Protein AF-A0A2M7DG24-F1 (afdb_monomer_lite)

Foldseek 3Di:
DDFAFFDALVLCCVVVVHDSVVSVVVQVVLCVVVVHDPPDTDTLLSVCLVVVHDSLVSSCVRRVHDSVVVVVCCVVVVDDDDDRDD

Radius of gyration: 13.17 Å; chains: 1; bounding box: 31×27×30 Å

pLDDT: mean 92.64, std 8.52, range [52.84, 98.25]

Structure (mmCIF, N/CA/C/O backbone):
data_AF-A0A2M7DG24-F1
#
_entry.id   AF-A0A2M7DG24-F1
#
loop_
_atom_site.group_PDB
_atom_site.id
_atom_site.type_symbol
_atom_site.label_atom_id
_atom_site.label_alt_id
_atom_site.label_comp_id
_atom_site.label_asym_id
_atom_site.label_entity_id
_atom_site.label_seq_id
_atom_site.pdbx_PDB_ins_code
_atom_site.Cartn_x
_atom_site.Cartn_y
_atom_site.Cartn_z
_atom_site.occupancy
_atom_site.B_iso_or_equiv
_atom_site.auth_seq_id
_atom_site.auth_comp_id
_atom_site.auth_asym_id
_atom_site.auth_atom_id
_atom_site.pdbx_PDB_model_num
ATOM 1 N N . MET A 1 1 ? 19.099 -6.949 1.968 1.00 55.69 1 MET A N 1
ATOM 2 C CA . MET A 1 1 ? 18.267 -5.811 2.423 1.00 55.69 1 MET A CA 1
ATOM 3 C C . MET A 1 1 ? 16.826 -6.301 2.452 1.00 55.69 1 MET A C 1
ATOM 5 O O . MET A 1 1 ? 16.478 -7.052 1.555 1.00 55.69 1 MET A O 1
ATOM 9 N N . MET A 1 2 ? 16.039 -5.988 3.485 1.00 82.44 2 MET A N 1
ATOM 10 C CA . MET A 1 2 ? 14.665 -6.498 3.623 1.00 82.44 2 MET A CA 1
ATOM 11 C C . MET A 1 2 ? 13.669 -5.409 3.224 1.00 82.44 2 MET A C 1
ATOM 13 O O . MET A 1 2 ? 13.722 -4.311 3.778 1.00 82.44 2 MET A O 1
ATOM 17 N N . TYR A 1 3 ? 12.792 -5.705 2.265 1.00 90.25 3 TYR A N 1
ATOM 18 C CA . TYR A 1 3 ? 11.736 -4.786 1.847 1.00 90.25 3 TYR A CA 1
ATOM 19 C C . TYR A 1 3 ? 10.578 -4.798 2.839 1.00 90.25 3 TYR A C 1
ATOM 21 O O . TYR A 1 3 ? 10.246 -5.828 3.430 1.00 90.25 3 TYR A O 1
ATOM 29 N N . ARG A 1 4 ? 9.953 -3.638 3.023 1.00 93.00 4 ARG A N 1
ATOM 30 C CA . ARG A 1 4 ? 8.752 -3.506 3.839 1.00 93.00 4 ARG A CA 1
ATOM 31 C C . ARG A 1 4 ? 7.537 -3.968 3.056 1.00 93.00 4 ARG A C 1
ATOM 33 O O . ARG A 1 4 ? 7.342 -3.583 1.904 1.00 93.00 4 ARG A O 1
ATOM 40 N N . LEU A 1 5 ? 6.720 -4.765 3.735 1.00 93.19 5 LEU A N 1
ATOM 41 C CA . LEU A 1 5 ? 5.432 -5.251 3.249 1.00 93.19 5 LEU A CA 1
ATOM 42 C C . LEU A 1 5 ? 4.261 -4.654 4.032 1.00 93.19 5 LEU A C 1
ATOM 44 O O . LEU A 1 5 ? 3.117 -4.851 3.638 1.00 93.19 5 LEU A O 1
ATOM 48 N N . ASP A 1 6 ? 4.529 -3.952 5.133 1.00 95.12 6 ASP A N 1
ATOM 49 C CA . ASP A 1 6 ? 3.539 -3.270 5.960 1.00 95.12 6 ASP A CA 1
ATOM 50 C C . ASP A 1 6 ? 3.265 -1.848 5.457 1.00 95.12 6 ASP A C 1
ATOM 52 O O . ASP A 1 6 ? 4.134 -1.214 4.857 1.00 95.12 6 ASP A O 1
ATOM 56 N N . ILE A 1 7 ? 2.077 -1.329 5.764 1.00 96.56 7 ILE A N 1
ATOM 57 C CA . ILE A 1 7 ? 1.725 0.071 5.519 1.00 96.56 7 ILE A CA 1
ATOM 58 C C . ILE A 1 7 ? 1.058 0.701 6.749 1.00 96.56 7 ILE A C 1
ATOM 60 O O . ILE A 1 7 ? 0.208 0.098 7.411 1.00 96.56 7 ILE A O 1
ATOM 64 N N . LYS A 1 8 ? 1.461 1.932 7.074 1.00 96.81 8 LYS A N 1
ATOM 65 C CA . LYS A 1 8 ? 1.018 2.695 8.253 1.00 96.81 8 LYS A CA 1
ATOM 66 C C . LYS A 1 8 ? 0.040 3.809 7.882 1.00 96.81 8 LYS A C 1
ATOM 68 O O . LYS A 1 8 ? -0.012 4.260 6.742 1.00 96.81 8 LYS A O 1
ATOM 73 N N . SER A 1 9 ? -0.700 4.320 8.871 1.00 97.12 9 SER A N 1
ATOM 74 C CA . SER A 1 9 ? -1.664 5.417 8.666 1.00 97.12 9 SER A CA 1
ATOM 75 C C . SER A 1 9 ? -1.017 6.669 8.079 1.00 97.12 9 SER A C 1
ATOM 77 O O . SER A 1 9 ? -1.593 7.278 7.186 1.00 97.12 9 SER A O 1
ATOM 79 N N . SER A 1 10 ? 0.189 7.016 8.536 1.00 97.69 10 SER A N 1
ATOM 80 C CA . SER A 1 10 ? 0.954 8.162 8.034 1.00 97.69 10 SER A CA 1
ATOM 81 C C . SER A 1 10 ? 1.356 8.014 6.563 1.00 97.69 10 SER A C 1
ATOM 83 O O . SER A 1 10 ? 1.409 8.988 5.819 1.00 97.69 10 SER A O 1
ATOM 85 N N . GLU A 1 11 ? 1.629 6.788 6.126 1.00 97.62 11 GLU A N 1
ATOM 86 C CA . GLU A 1 11 ? 1.984 6.482 4.740 1.00 97.62 11 GLU A CA 1
ATOM 87 C C . GLU A 1 11 ? 0.745 6.557 3.849 1.00 97.62 11 GLU A C 1
ATOM 89 O O . GLU A 1 11 ? 0.761 7.227 2.820 1.00 97.62 11 GLU A O 1
ATOM 94 N N . ILE A 1 12 ? -0.364 5.966 4.301 1.00 97.62 12 ILE A N 1
ATOM 95 C CA . ILE A 1 12 ? -1.661 6.050 3.621 1.00 97.62 12 ILE A CA 1
ATOM 96 C C . ILE A 1 12 ? -2.117 7.505 3.479 1.00 97.62 12 ILE A C 1
ATOM 98 O O . ILE A 1 12 ? -2.591 7.878 2.409 1.00 97.62 12 ILE A O 1
ATOM 102 N N . SER A 1 13 ? -1.970 8.336 4.519 1.00 97.88 13 SER A N 1
ATOM 103 C CA . SER A 1 13 ? -2.369 9.748 4.451 1.00 97.88 13 SER A CA 1
ATOM 104 C C . SER A 1 13 ? -1.611 10.515 3.374 1.00 97.88 13 SER A C 1
ATOM 106 O O . SER A 1 13 ? -2.205 11.342 2.691 1.00 97.88 13 SER A O 1
ATOM 108 N N . ILE A 1 14 ? -0.324 10.205 3.188 1.00 97.00 14 ILE A N 1
ATOM 109 C CA . ILE A 1 14 ? 0.507 10.827 2.152 1.00 97.00 14 ILE A CA 1
ATOM 110 C C . ILE A 1 14 ? 0.104 10.308 0.770 1.00 97.00 14 ILE A C 1
ATOM 112 O O . ILE A 1 14 ? -0.151 11.106 -0.125 1.00 97.00 14 ILE A O 1
ATOM 116 N N . ILE A 1 15 ? 0.004 8.984 0.605 1.00 96.19 15 ILE A N 1
ATOM 117 C CA . ILE A 1 15 ? -0.321 8.342 -0.680 1.00 96.19 15 ILE A CA 1
ATOM 118 C C . ILE A 1 15 ? -1.683 8.799 -1.205 1.00 96.19 15 ILE A C 1
ATOM 120 O O . ILE A 1 15 ? -1.831 9.079 -2.390 1.00 96.19 15 ILE A O 1
ATOM 124 N N . MET A 1 16 ? -2.676 8.876 -0.320 1.00 96.56 16 MET A N 1
ATOM 125 C CA . MET A 1 16 ? -4.066 9.149 -0.689 1.00 96.56 16 MET A CA 1
ATOM 126 C C . MET A 1 16 ? -4.467 10.615 -0.506 1.00 96.56 16 MET A C 1
ATOM 128 O O . MET A 1 16 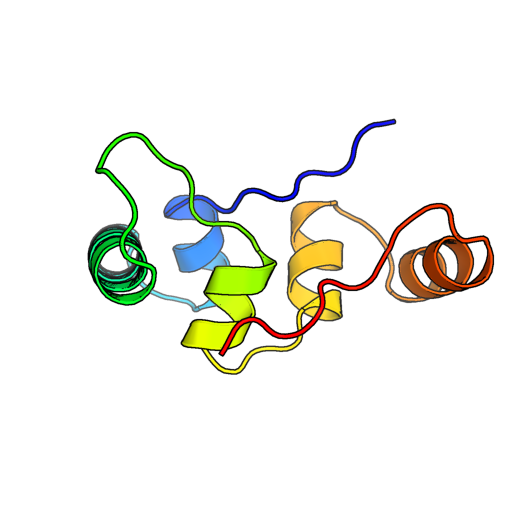? -5.619 10.952 -0.764 1.00 96.56 16 MET A O 1
ATOM 132 N N . ASN A 1 17 ? -3.547 11.472 -0.048 1.00 96.81 17 ASN A N 1
ATOM 133 C CA . ASN A 1 17 ? -3.797 12.879 0.264 1.00 96.81 17 ASN A CA 1
ATOM 134 C C . ASN A 1 17 ? -5.020 13.089 1.183 1.00 96.81 17 ASN A C 1
ATOM 136 O O . ASN A 1 17 ? -5.940 13.850 0.884 1.00 96.81 17 ASN A O 1
ATOM 140 N N . VAL A 1 18 ? -5.041 12.374 2.310 1.00 97.4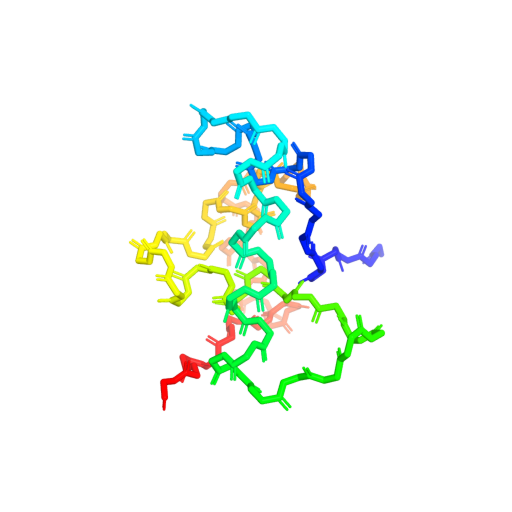4 18 VAL A N 1
ATOM 141 C CA . VAL A 1 18 ? -6.097 12.465 3.331 1.00 97.44 18 VAL A CA 1
ATOM 142 C C . VAL A 1 18 ? -5.507 12.741 4.705 1.00 97.44 18 VAL A C 1
ATOM 144 O O . VAL A 1 18 ? -4.307 12.606 4.920 1.00 97.44 18 VAL A O 1
ATOM 147 N N . THR A 1 19 ? -6.350 13.091 5.675 1.00 98.25 19 THR A N 1
ATOM 148 C CA . THR A 1 19 ? -5.887 13.233 7.060 1.00 98.25 19 THR A CA 1
ATOM 149 C C . THR A 1 19 ? -5.441 11.889 7.637 1.00 98.25 19 THR A C 1
ATOM 151 O O . THR A 1 19 ? -5.969 10.829 7.285 1.00 98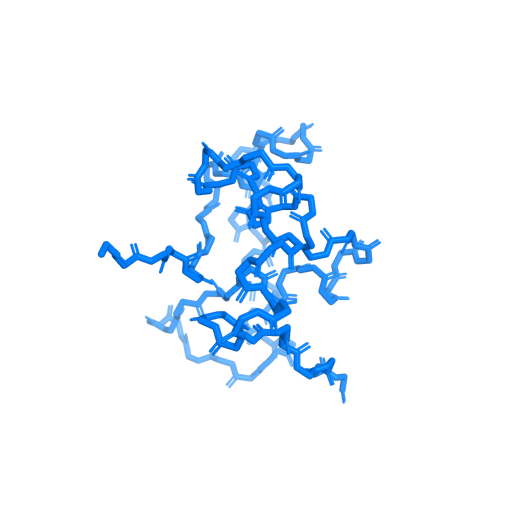.25 19 THR A O 1
ATOM 154 N N . GLU A 1 20 ? -4.509 11.919 8.589 1.00 97.75 20 GLU A N 1
ATOM 155 C CA . GLU A 1 20 ? -4.079 10.698 9.273 1.00 97.75 20 GLU A CA 1
ATOM 156 C C . GLU A 1 20 ? -5.236 10.023 10.035 1.00 97.75 20 GLU A C 1
ATOM 158 O O . GLU A 1 20 ? -5.300 8.798 10.110 1.00 97.75 20 GLU A O 1
ATOM 163 N N . SER A 1 21 ? -6.196 10.803 10.546 1.00 98.19 21 SER A N 1
ATOM 164 C CA . SER A 1 21 ? -7.412 10.285 11.186 1.00 98.19 21 SER A CA 1
ATOM 165 C C . SER A 1 21 ? -8.244 9.435 10.224 1.00 98.19 21 SER A C 1
ATOM 167 O O . SER A 1 21 ? -8.602 8.307 10.562 1.00 98.19 21 SER A O 1
ATOM 169 N N . THR A 1 22 ? -8.476 9.926 9.003 1.00 98.06 22 THR A N 1
ATOM 170 C CA . THR A 1 22 ? -9.163 9.174 7.940 1.00 98.06 22 THR A CA 1
ATOM 171 C C . THR A 1 22 ? -8.393 7.904 7.574 1.00 98.06 22 THR A C 1
ATOM 173 O O . THR A 1 22 ? -8.977 6.831 7.436 1.00 98.06 22 THR A O 1
ATOM 176 N N . ALA A 1 23 ? -7.064 7.984 7.479 1.00 98.00 23 ALA A N 1
ATOM 177 C CA . ALA A 1 23 ? -6.230 6.821 7.195 1.00 98.00 23 ALA A CA 1
ATOM 178 C C . ALA A 1 23 ? -6.308 5.747 8.300 1.00 98.00 23 ALA A C 1
ATOM 180 O O . ALA A 1 23 ? -6.357 4.553 8.002 1.00 98.00 23 ALA A O 1
ATOM 181 N N . ARG A 1 24 ? -6.360 6.144 9.581 1.00 97.56 24 ARG A N 1
ATOM 182 C CA . ARG A 1 24 ? -6.552 5.216 10.713 1.00 97.56 24 ARG A CA 1
ATOM 183 C C . ARG A 1 24 ? -7.921 4.543 10.674 1.00 97.56 24 ARG A C 1
ATOM 185 O O . ARG A 1 24 ? -8.011 3.348 10.954 1.00 97.56 24 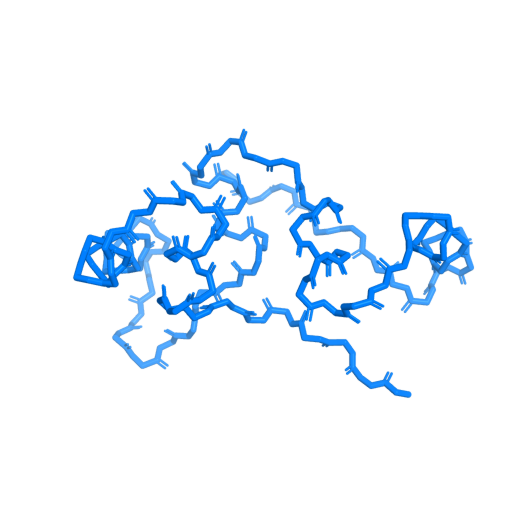ARG A O 1
ATOM 192 N N . GLU A 1 25 ? -8.964 5.288 10.316 1.00 97.50 25 GLU A N 1
ATOM 193 C CA . GLU A 1 25 ? -10.299 4.727 10.115 1.00 97.50 25 GLU A CA 1
ATOM 194 C C . GLU A 1 25 ? -10.286 3.667 9.012 1.00 97.50 25 GLU A C 1
ATOM 196 O O . GLU A 1 25 ? -10.749 2.552 9.239 1.00 97.50 25 GLU A O 1
ATOM 201 N N . TRP A 1 26 ? -9.652 3.955 7.872 1.00 97.38 26 TRP A N 1
ATOM 202 C CA . TRP A 1 26 ? -9.500 2.978 6.795 1.00 97.38 26 TRP A CA 1
ATOM 203 C C . TRP A 1 26 ? -8.715 1.741 7.217 1.00 97.38 26 TRP A C 1
ATOM 205 O O . TRP A 1 26 ? -9.097 0.641 6.839 1.00 97.38 26 TRP A O 1
ATOM 215 N N . ILE A 1 27 ? -7.650 1.881 8.014 1.00 96.94 27 ILE A N 1
ATOM 216 C CA . ILE A 1 27 ? -6.924 0.720 8.553 1.00 96.94 27 ILE A CA 1
ATOM 217 C C . ILE A 1 27 ? -7.847 -0.159 9.392 1.00 96.94 27 ILE A C 1
ATOM 219 O O . ILE A 1 27 ? -7.783 -1.379 9.270 1.00 96.94 27 ILE A O 1
ATOM 223 N N . ARG A 1 28 ? -8.700 0.432 10.235 1.00 96.12 28 ARG A N 1
ATOM 224 C CA . ARG A 1 28 ? -9.673 -0.333 11.021 1.00 96.12 28 ARG A CA 1
ATOM 225 C C . ARG A 1 28 ? -10.646 -1.074 10.104 1.00 96.12 28 ARG A C 1
ATOM 227 O O . ARG A 1 28 ? -10.773 -2.281 10.242 1.00 96.12 28 ARG A O 1
ATOM 234 N N . THR A 1 29 ? -11.226 -0.387 9.122 1.00 96.44 29 THR A N 1
ATOM 235 C CA . THR A 1 29 ? -12.145 -1.009 8.158 1.00 96.44 29 THR A CA 1
ATOM 236 C C . THR A 1 29 ? -11.479 -2.132 7.364 1.00 96.44 29 THR A C 1
ATOM 238 O O . THR A 1 29 ? -12.059 -3.199 7.221 1.00 96.44 29 THR A O 1
ATOM 241 N N . MET A 1 30 ? -10.244 -1.938 6.891 1.00 96.00 30 MET A N 1
ATOM 242 C CA . MET A 1 30 ? -9.492 -2.991 6.204 1.00 96.00 30 MET A CA 1
ATOM 243 C C . MET A 1 30 ? -9.260 -4.197 7.116 1.00 96.00 30 MET A C 1
ATOM 245 O O . MET A 1 30 ? -9.394 -5.327 6.664 1.00 96.00 30 MET A O 1
ATOM 249 N N . LYS A 1 31 ? -8.954 -3.987 8.403 1.00 95.44 31 LYS A N 1
ATOM 250 C CA . LYS A 1 31 ? -8.820 -5.103 9.348 1.00 95.44 31 LYS A CA 1
ATOM 251 C C . LYS A 1 31 ? -10.119 -5.886 9.477 1.00 95.44 31 LYS A C 1
ATOM 253 O O . LYS A 1 31 ? -10.064 -7.107 9.449 1.00 95.44 31 LYS A O 1
ATOM 258 N N . ASP A 1 32 ? -11.256 -5.203 9.550 1.00 95.38 32 ASP A N 1
ATOM 259 C CA . ASP A 1 32 ? -12.560 -5.864 9.627 1.00 95.38 32 ASP A CA 1
ATOM 260 C C . ASP A 1 32 ? -12.847 -6.678 8.349 1.00 95.38 32 ASP A C 1
ATOM 262 O O . ASP A 1 32 ? -13.230 -7.843 8.429 1.00 95.38 32 ASP A O 1
ATOM 266 N N . VAL A 1 33 ? -12.574 -6.103 7.170 1.00 94.75 33 VAL A N 1
ATOM 267 C CA . VAL A 1 33 ? -12.761 -6.751 5.855 1.00 94.75 33 VAL A CA 1
ATOM 268 C C . VAL A 1 33 ? -11.882 -7.992 5.698 1.00 94.75 33 VAL A C 1
ATOM 270 O O . VAL A 1 33 ? -12.369 -9.048 5.307 1.00 94.75 33 VAL A O 1
ATOM 273 N N . PHE A 1 34 ? -10.599 -7.889 6.050 1.00 93.50 34 PHE A N 1
ATOM 274 C CA . PHE A 1 34 ? -9.642 -8.996 5.965 1.00 93.50 34 PHE A CA 1
ATOM 275 C C . PHE A 1 34 ? -9.658 -9.910 7.203 1.00 93.50 34 PHE A C 1
ATOM 277 O O . PHE A 1 34 ? -8.751 -10.722 7.372 1.00 93.50 34 PHE A O 1
ATOM 284 N N . GLN A 1 35 ? -10.659 -9.772 8.085 1.00 94.75 35 GLN A N 1
ATOM 285 C CA . GLN A 1 35 ? -10.830 -10.570 9.308 1.00 94.75 35 GLN A CA 1
ATOM 286 C C . GLN A 1 35 ? -9.577 -10.601 10.203 1.00 94.75 35 GLN A C 1
ATOM 288 O O . GLN A 1 35 ? -9.225 -11.611 10.814 1.00 94.75 35 GLN A O 1
ATOM 293 N N . LYS A 1 36 ? -8.879 -9.468 10.283 1.00 94.00 36 LYS A N 1
ATOM 294 C CA . LYS A 1 36 ? -7.661 -9.293 11.068 1.00 94.00 36 LYS A CA 1
ATOM 295 C C . LYS A 1 36 ? -7.951 -8.797 12.475 1.00 94.00 36 LYS A C 1
ATOM 297 O O . LYS A 1 36 ? -8.699 -7.851 12.703 1.00 94.00 36 LYS A O 1
ATOM 302 N N . ASN A 1 37 ? -7.222 -9.359 13.429 1.00 93.12 37 ASN A N 1
ATOM 303 C CA . ASN A 1 37 ? -7.182 -8.878 14.800 1.00 93.12 37 ASN A CA 1
ATOM 304 C C . ASN A 1 37 ? -6.579 -7.468 14.883 1.00 93.12 37 ASN A C 1
ATOM 306 O O . ASN A 1 37 ? -5.708 -7.083 14.098 1.00 93.12 37 ASN A O 1
ATOM 310 N N . LYS A 1 38 ? -6.949 -6.718 15.929 1.00 85.88 38 LYS A N 1
ATOM 311 C CA . LYS A 1 38 ? -6.475 -5.342 16.172 1.00 85.88 38 LYS A CA 1
ATOM 312 C C . LYS A 1 38 ? -4.947 -5.194 16.113 1.00 85.88 38 LYS A C 1
ATOM 314 O O . LYS A 1 38 ? -4.465 -4.172 15.624 1.00 85.88 38 LYS A O 1
ATOM 319 N N . ASN A 1 39 ? -4.199 -6.201 16.566 1.00 89.88 39 ASN A N 1
ATOM 320 C CA . ASN A 1 39 ? -2.733 -6.174 16.628 1.00 89.88 39 ASN A CA 1
ATOM 321 C C . ASN A 1 39 ? -2.049 -6.576 15.312 1.00 89.88 39 ASN A C 1
ATOM 323 O O . ASN A 1 39 ? -0.847 -6.369 15.171 1.00 89.88 39 ASN A O 1
ATOM 327 N N . GLN A 1 40 ? -2.783 -7.142 14.351 1.00 93.00 40 GLN A N 1
ATOM 328 C CA . GLN A 1 40 ? -2.217 -7.487 13.051 1.00 93.00 40 GLN A CA 1
ATOM 329 C C . GLN A 1 40 ? -2.021 -6.224 12.206 1.00 93.00 40 GLN A C 1
ATOM 331 O O . GLN A 1 40 ? -2.802 -5.270 12.276 1.00 93.00 40 GLN A O 1
ATOM 336 N N . ILE A 1 41 ? -0.950 -6.211 11.418 1.00 94.75 41 ILE A N 1
ATOM 337 C CA . ILE A 1 41 ? -0.650 -5.139 10.465 1.00 94.75 41 ILE A CA 1
ATOM 338 C C . ILE A 1 41 ? -1.491 -5.289 9.196 1.00 94.75 41 ILE A C 1
ATOM 340 O O . ILE A 1 41 ? -1.918 -6.397 8.864 1.00 94.75 41 ILE A O 1
ATOM 344 N N . ILE A 1 42 ? -1.689 -4.185 8.478 1.00 96.12 42 ILE A N 1
ATOM 345 C CA . ILE A 1 42 ? -2.165 -4.206 7.092 1.00 96.12 42 ILE A CA 1
ATOM 346 C C . ILE A 1 42 ? -0.947 -4.239 6.176 1.00 96.12 42 ILE A C 1
ATOM 348 O O . ILE A 1 42 ? 0.023 -3.509 6.401 1.00 96.12 42 ILE A O 1
ATOM 352 N N . THR A 1 43 ? -0.987 -5.111 5.175 1.00 95.81 43 THR A N 1
ATOM 353 C CA . THR A 1 43 ? 0.061 -5.190 4.160 1.00 95.81 43 THR A CA 1
ATOM 354 C C . THR A 1 43 ? -0.189 -4.191 3.036 1.00 95.81 43 THR A C 1
ATOM 356 O O . THR A 1 43 ? -1.317 -3.753 2.805 1.00 95.81 43 THR A O 1
ATOM 359 N N . ILE A 1 44 ? 0.862 -3.854 2.292 1.00 95.88 44 ILE A N 1
ATOM 360 C CA . ILE A 1 44 ? 0.754 -3.053 1.069 1.00 95.88 44 ILE A CA 1
ATOM 361 C C . ILE A 1 44 ? -0.214 -3.728 0.086 1.00 95.88 44 ILE A C 1
ATOM 363 O O . ILE A 1 44 ? -1.039 -3.045 -0.508 1.00 95.88 44 ILE A O 1
ATOM 367 N N . ALA A 1 45 ? -0.168 -5.060 -0.032 1.00 95.12 45 ALA A N 1
ATOM 368 C CA . ALA A 1 45 ? -1.043 -5.833 -0.913 1.00 95.12 45 ALA A CA 1
ATOM 369 C C . ALA A 1 45 ? -2.526 -5.673 -0.550 1.00 95.12 45 ALA A C 1
ATOM 371 O O . ALA A 1 45 ? -3.337 -5.337 -1.405 1.00 95.12 45 ALA A O 1
ATOM 372 N N . GLU A 1 46 ? -2.864 -5.842 0.728 1.00 95.44 46 GLU A N 1
ATOM 373 C CA . GLU A 1 46 ? -4.230 -5.677 1.243 1.00 95.44 46 GLU A CA 1
ATOM 374 C C . GLU A 1 46 ? -4.745 -4.254 1.053 1.00 95.44 46 GLU A C 1
ATOM 376 O O . GLU A 1 46 ? -5.881 -4.047 0.633 1.00 95.44 46 GLU A O 1
ATOM 381 N N . PHE A 1 47 ? -3.896 -3.262 1.324 1.00 96.06 47 PHE A N 1
ATOM 382 C CA . PHE A 1 47 ? -4.235 -1.870 1.070 1.00 96.06 47 PHE A CA 1
ATOM 383 C C . PHE A 1 47 ? -4.515 -1.616 -0.415 1.00 96.06 47 PHE A C 1
ATOM 385 O O . PHE A 1 47 ? -5.521 -0.988 -0.747 1.00 96.06 47 PHE A O 1
ATOM 392 N N . CYS A 1 48 ? -3.658 -2.126 -1.300 1.00 95.12 48 CYS A N 1
ATOM 393 C CA . CYS A 1 48 ? -3.808 -1.969 -2.743 1.00 95.12 48 CYS A CA 1
ATOM 394 C C . CYS A 1 48 ? -5.072 -2.661 -3.261 1.00 95.12 48 CYS A C 1
ATOM 396 O O . CYS A 1 48 ? -5.821 -2.052 -4.022 1.00 95.12 48 CYS A O 1
ATOM 398 N N . ALA A 1 49 ? -5.360 -3.873 -2.778 1.00 94.31 49 ALA A N 1
ATOM 399 C CA . ALA A 1 49 ? -6.581 -4.607 -3.092 1.00 94.31 49 A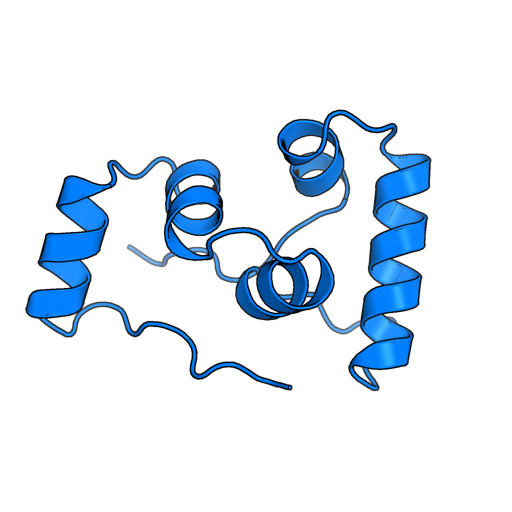LA A CA 1
ATOM 400 C C . ALA A 1 49 ? -7.836 -3.850 -2.627 1.00 94.31 49 ALA A C 1
ATOM 402 O O . ALA A 1 49 ? -8.775 -3.678 -3.399 1.00 94.31 49 ALA A O 1
ATOM 403 N N . TYR A 1 50 ? -7.834 -3.322 -1.398 1.00 94.31 50 TYR A N 1
ATOM 404 C CA . TYR A 1 50 ? -8.972 -2.582 -0.848 1.00 94.31 50 TYR A CA 1
ATOM 405 C C . TYR A 1 50 ? -9.204 -1.225 -1.531 1.00 94.31 50 TYR A C 1
ATOM 407 O O . TYR A 1 50 ? -10.345 -0.795 -1.694 1.00 94.31 50 TYR A O 1
ATOM 415 N N . LYS A 1 51 ? -8.133 -0.510 -1.903 1.00 94.69 51 LYS A N 1
ATOM 416 C CA . LYS A 1 51 ? -8.223 0.827 -2.518 1.00 94.69 51 LYS A CA 1
ATOM 417 C C . LYS A 1 51 ? -8.264 0.824 -4.041 1.00 94.69 51 LYS A C 1
ATOM 419 O O . LYS A 1 51 ? -8.546 1.874 -4.610 1.00 94.69 51 LYS A O 1
ATOM 424 N N . GLY A 1 52 ? -7.992 -0.308 -4.685 1.00 93.06 52 GLY A N 1
ATOM 425 C CA . GLY A 1 52 ? -7.906 -0.396 -6.141 1.00 93.06 52 GLY A CA 1
ATOM 426 C C . GLY A 1 52 ? -6.736 0.408 -6.712 1.00 93.06 52 GLY A C 1
ATOM 427 O O . GLY A 1 52 ? -6.878 1.024 -7.765 1.00 93.06 52 GLY A O 1
ATOM 428 N N . VAL A 1 53 ? -5.600 0.445 -6.006 1.00 94.19 53 VAL A N 1
ATOM 429 C CA . VAL A 1 53 ? -4.378 1.139 -6.457 1.00 94.19 53 VAL A CA 1
ATOM 430 C C . VAL A 1 53 ? -3.289 0.133 -6.854 1.00 94.19 53 VAL A C 1
ATOM 432 O O . VAL A 1 53 ? -3.263 -0.967 -6.299 1.00 94.19 53 VAL A O 1
ATOM 435 N N . PRO A 1 54 ? -2.377 0.467 -7.789 1.00 94.19 54 PRO A N 1
ATOM 436 C CA . PRO A 1 54 ? -1.350 -0.472 -8.241 1.00 94.19 54 PRO A CA 1
ATOM 437 C C . PRO A 1 54 ? -0.344 -0.827 -7.136 1.00 94.19 54 PRO A C 1
ATOM 439 O O . PRO A 1 54 ? 0.292 0.056 -6.556 1.00 94.19 54 PRO A O 1
ATOM 442 N N . TYR A 1 55 ? -0.147 -2.129 -6.887 1.00 94.69 55 TYR A N 1
ATOM 443 C CA . TYR A 1 55 ? 0.790 -2.618 -5.867 1.00 94.69 55 TYR A CA 1
ATOM 444 C C . TYR A 1 55 ? 2.211 -2.107 -6.092 1.00 94.69 55 TYR A C 1
ATOM 446 O O . TYR A 1 55 ? 2.827 -1.571 -5.171 1.00 94.69 55 TYR A O 1
ATOM 454 N N . LYS A 1 56 ? 2.707 -2.236 -7.327 1.00 95.12 56 LYS A N 1
ATOM 455 C CA . LYS A 1 56 ? 4.049 -1.805 -7.726 1.00 95.12 56 LYS A CA 1
ATOM 456 C C . LYS A 1 56 ? 4.321 -0.349 -7.354 1.00 95.12 56 LYS A C 1
ATOM 458 O O . LYS A 1 56 ? 5.355 -0.062 -6.758 1.00 95.12 56 LYS A O 1
ATOM 463 N N . ASP A 1 57 ? 3.386 0.555 -7.636 1.00 95.25 57 ASP A N 1
ATOM 464 C CA . ASP A 1 57 ? 3.570 1.986 -7.381 1.00 95.25 57 ASP A CA 1
ATOM 465 C C . ASP A 1 57 ? 3.700 2.272 -5.881 1.00 95.25 57 ASP A C 1
ATOM 467 O O . ASP A 1 57 ? 4.620 2.973 -5.449 1.00 95.25 57 ASP A O 1
ATOM 471 N N . VAL A 1 58 ? 2.827 1.670 -5.068 1.00 95.88 58 VAL A N 1
ATOM 472 C CA . VAL A 1 58 ? 2.852 1.838 -3.610 1.00 95.88 58 VAL A CA 1
ATOM 473 C C . VAL A 1 58 ? 4.091 1.178 -3.002 1.00 95.88 58 VAL A C 1
ATOM 475 O O . VAL A 1 58 ? 4.765 1.778 -2.164 1.00 95.88 58 VAL A O 1
ATOM 478 N N . PHE A 1 59 ? 4.432 -0.035 -3.438 1.00 96.00 59 PHE A N 1
ATOM 479 C CA . PHE A 1 59 ? 5.611 -0.758 -2.971 1.00 96.00 59 PHE A CA 1
ATOM 480 C C . PHE A 1 59 ? 6.897 0.013 -3.273 1.00 96.00 59 PHE A C 1
ATOM 482 O O . PHE A 1 59 ? 7.724 0.197 -2.375 1.00 96.00 59 PHE A O 1
ATOM 489 N N . CYS A 1 60 ? 7.050 0.498 -4.509 1.00 95.88 60 CYS A N 1
ATOM 490 C CA . CYS A 1 60 ? 8.197 1.295 -4.922 1.00 95.88 60 CYS A CA 1
ATOM 491 C C . CYS A 1 60 ? 8.306 2.583 -4.105 1.00 95.88 60 CYS A C 1
ATOM 493 O O . CYS A 1 60 ? 9.388 2.905 -3.611 1.00 95.88 60 CYS A O 1
ATOM 495 N N . LEU A 1 61 ? 7.190 3.286 -3.903 1.00 95.38 61 LEU A N 1
ATOM 496 C CA . LEU A 1 61 ? 7.163 4.517 -3.122 1.00 95.38 61 LEU A CA 1
ATOM 497 C C . LEU A 1 61 ? 7.624 4.287 -1.674 1.00 95.38 61 LEU A C 1
ATOM 499 O O . LEU A 1 61 ? 8.498 5.004 -1.184 1.00 95.38 61 LEU A O 1
ATOM 503 N N . LEU A 1 62 ? 7.080 3.272 -0.996 1.00 95.44 62 LEU A N 1
ATOM 504 C CA . LEU A 1 62 ? 7.389 3.001 0.413 1.00 95.44 62 LEU A CA 1
ATOM 505 C C . LEU A 1 62 ? 8.795 2.441 0.626 1.00 95.44 62 LEU A C 1
ATOM 507 O O . LEU A 1 62 ? 9.442 2.756 1.626 1.00 95.44 62 LEU A O 1
ATOM 511 N N . ASN A 1 63 ? 9.291 1.653 -0.327 1.00 95.00 63 ASN A N 1
ATOM 512 C CA . ASN A 1 63 ? 10.642 1.099 -0.285 1.00 95.00 63 ASN A CA 1
ATOM 513 C C . ASN A 1 63 ? 11.696 2.021 -0.918 1.00 95.00 63 ASN A C 1
ATOM 515 O O . ASN A 1 63 ? 12.859 1.631 -1.002 1.00 95.00 63 ASN A O 1
ATOM 519 N N . LYS A 1 64 ? 11.321 3.243 -1.336 1.00 94.44 64 LYS A N 1
ATOM 520 C CA . LYS A 1 64 ? 12.202 4.213 -2.019 1.00 94.44 64 L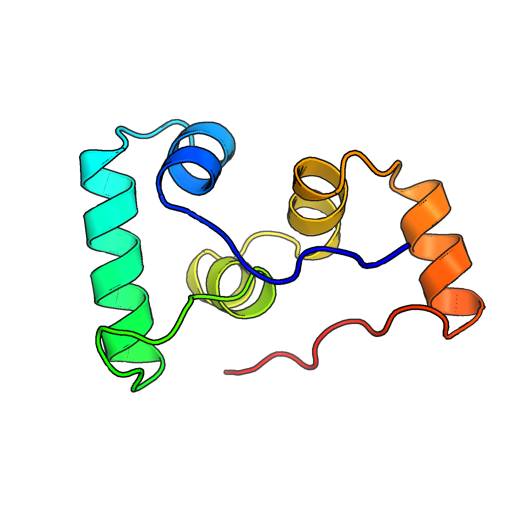YS A CA 1
ATOM 521 C C . LYS A 1 64 ? 12.936 3.595 -3.216 1.00 94.44 64 LYS A C 1
ATOM 523 O O . LYS A 1 64 ? 14.103 3.885 -3.470 1.00 94.44 64 LYS A O 1
ATOM 528 N N . MET A 1 65 ? 12.229 2.735 -3.936 1.00 93.94 65 MET A N 1
ATOM 529 C CA . MET A 1 65 ? 12.726 1.946 -5.052 1.00 93.94 65 MET A CA 1
ATOM 530 C C . MET A 1 65 ? 12.239 2.548 -6.371 1.00 93.94 65 MET A C 1
ATOM 532 O O . MET A 1 65 ? 11.133 3.080 -6.462 1.00 93.94 65 MET A O 1
ATOM 536 N N . LYS A 1 66 ? 13.057 2.451 -7.422 1.00 95.94 66 LYS A N 1
ATOM 537 C CA . LYS A 1 66 ? 12.632 2.842 -8.773 1.00 95.94 66 LYS A CA 1
ATOM 538 C C . LYS A 1 66 ? 11.802 1.719 -9.417 1.00 95.94 66 LYS A C 1
ATOM 540 O O . LYS A 1 66 ? 12.189 0.563 -9.289 1.00 95.94 66 LYS A O 1
ATOM 545 N N . PRO A 1 67 ? 10.769 2.023 -10.223 1.00 95.31 67 PRO A N 1
ATOM 546 C CA . PRO A 1 67 ? 9.971 1.000 -10.912 1.00 95.31 67 PRO A CA 1
ATOM 547 C C . PRO A 1 67 ? 10.789 -0.016 -11.722 1.00 95.31 67 PRO A C 1
ATOM 549 O O . PRO A 1 67 ? 10.508 -1.205 -11.673 1.00 95.31 67 PRO A O 1
ATOM 552 N N . LYS A 1 68 ? 11.852 0.433 -12.403 1.00 95.75 68 LYS A N 1
ATOM 553 C CA . LYS A 1 68 ? 12.751 -0.454 -13.165 1.00 95.75 68 LYS A CA 1
ATOM 554 C C . LYS A 1 68 ? 13.517 -1.447 -12.286 1.00 95.75 68 LYS A C 1
ATOM 556 O O . LYS A 1 68 ? 13.890 -2.516 -12.749 1.00 95.75 68 LYS A O 1
ATOM 561 N N . GLU A 1 69 ? 13.812 -1.065 -11.047 1.00 95.25 69 GLU A N 1
ATOM 562 C CA . GLU A 1 69 ? 14.489 -1.942 -10.092 1.00 95.25 69 GLU A CA 1
ATOM 563 C C . GLU A 1 69 ? 13.530 -3.009 -9.566 1.00 95.25 69 GLU A C 1
ATOM 565 O O . GLU A 1 69 ? 13.932 -4.161 -9.457 1.00 95.25 69 GLU A O 1
ATOM 570 N N . TYR A 1 70 ? 12.266 -2.648 -9.325 1.00 94.94 70 TYR A N 1
ATOM 571 C CA . TYR A 1 70 ? 11.214 -3.610 -8.994 1.00 94.94 70 TYR A CA 1
ATOM 572 C C . TYR A 1 70 ? 11.077 -4.684 -10.075 1.00 94.94 70 TYR A C 1
ATOM 574 O O . TYR A 1 70 ? 11.129 -5.865 -9.753 1.00 94.94 70 TYR A O 1
ATOM 582 N N . ASP A 1 71 ? 10.979 -4.273 -11.344 1.00 95.50 71 ASP A N 1
ATOM 583 C CA . ASP A 1 71 ? 10.836 -5.202 -12.475 1.00 95.50 71 ASP A CA 1
ATOM 584 C C . ASP A 1 71 ? 12.000 -6.192 -12.536 1.00 95.50 71 ASP A C 1
ATOM 586 O O . ASP A 1 71 ? 11.791 -7.398 -12.578 1.00 95.50 71 ASP A O 1
ATOM 590 N N . ARG A 1 72 ? 13.235 -5.687 -12.424 1.00 95.94 72 ARG A N 1
ATOM 591 C CA . ARG A 1 72 ? 14.424 -6.541 -12.405 1.00 95.94 72 ARG A CA 1
ATOM 592 C C . ARG A 1 72 ? 14.374 -7.567 -11.268 1.00 95.94 72 ARG A C 1
ATOM 594 O O . ARG A 1 72 ? 14.684 -8.729 -11.483 1.00 95.94 72 ARG A O 1
ATOM 601 N N . LEU A 1 73 ? 14.007 -7.141 -10.060 1.00 93.19 73 LEU A N 1
ATOM 602 C CA . LEU A 1 73 ? 13.966 -8.027 -8.892 1.00 93.19 73 LEU A CA 1
ATOM 603 C C . LEU A 1 73 ? 12.842 -9.063 -8.979 1.00 93.19 73 LEU A C 1
ATOM 605 O O . LEU A 1 73 ? 12.992 -10.155 -8.429 1.00 93.19 73 LEU A O 1
ATOM 609 N N . LEU A 1 74 ? 11.734 -8.720 -9.636 1.00 92.88 74 LEU A N 1
ATOM 610 C CA . LEU A 1 74 ? 10.638 -9.641 -9.915 1.00 92.88 74 LEU A CA 1
ATOM 611 C C . LEU A 1 74 ? 11.076 -10.702 -10.935 1.00 92.88 74 LEU A C 1
ATOM 613 O O . LEU A 1 74 ? 10.893 -11.891 -10.687 1.00 92.88 74 LEU A O 1
ATOM 617 N N . ASP A 1 75 ? 11.735 -10.288 -12.022 1.00 94.75 75 ASP A N 1
ATOM 618 C CA . ASP A 1 75 ? 12.270 -11.190 -13.053 1.00 94.75 75 ASP A CA 1
ATOM 619 C C . ASP A 1 75 ? 13.351 -12.134 -12.495 1.00 94.75 75 ASP A C 1
ATOM 621 O O . ASP A 1 75 ? 13.425 -13.306 -12.861 1.00 94.75 75 ASP A O 1
ATOM 625 N N . GLU A 1 76 ? 14.180 -11.635 -11.574 1.00 94.31 76 GLU A N 1
ATOM 626 C CA . GLU A 1 76 ? 15.200 -12.414 -10.862 1.00 94.31 76 GLU A CA 1
ATOM 627 C C . GLU A 1 76 ? 14.605 -13.349 -9.789 1.00 94.31 76 GLU A C 1
ATOM 629 O O . GLU A 1 76 ? 15.342 -14.133 -9.188 1.00 94.31 76 GLU A O 1
ATOM 634 N N . GLY A 1 77 ? 13.299 -13.263 -9.501 1.00 89.56 77 GLY A N 1
ATOM 635 C CA . GLY A 1 77 ? 12.638 -14.025 -8.436 1.00 89.56 77 GLY A CA 1
ATOM 636 C C . GLY A 1 77 ? 13.074 -13.621 -7.022 1.00 89.56 77 GLY A C 1
ATOM 637 O O . GLY A 1 77 ? 12.889 -14.375 -6.070 1.00 89.56 77 GLY A O 1
ATOM 638 N N . THR A 1 78 ? 13.678 -12.439 -6.869 1.00 89.19 78 THR A N 1
ATOM 639 C CA . THR A 1 78 ? 14.110 -11.906 -5.565 1.00 89.19 78 THR A CA 1
ATOM 640 C C . THR A 1 78 ? 12.931 -11.357 -4.762 1.00 89.19 78 THR A C 1
ATOM 642 O O . THR A 1 78 ? 12.946 -11.381 -3.530 1.00 89.19 78 THR A O 1
ATOM 645 N N . ILE A 1 79 ? 11.911 -10.850 -5.455 1.00 89.38 79 ILE A N 1
ATOM 646 C CA . ILE A 1 79 ? 10.624 -10.466 -4.875 1.00 89.38 79 ILE A CA 1
ATOM 647 C C . ILE A 1 79 ? 9.504 -11.168 -5.635 1.00 89.38 79 ILE A C 1
ATOM 649 O O . ILE A 1 79 ? 9.643 -11.467 -6.817 1.00 89.38 79 ILE A O 1
ATOM 653 N N . GLU A 1 80 ? 8.383 -11.393 -4.961 1.00 86.44 80 GLU A N 1
ATOM 654 C CA . GLU A 1 80 ? 7.179 -11.950 -5.571 1.00 86.44 80 GLU A CA 1
ATOM 655 C C . GLU A 1 80 ? 6.068 -10.905 -5.553 1.00 86.44 80 GLU A C 1
ATOM 657 O O . GLU A 1 80 ? 5.880 -10.189 -4.562 1.00 86.44 80 GLU A O 1
ATOM 662 N N . GLU A 1 81 ? 5.310 -10.822 -6.644 1.00 83.25 81 GLU A N 1
ATOM 663 C CA . GLU A 1 81 ? 4.080 -10.045 -6.642 1.00 83.25 81 GLU A CA 1
ATOM 664 C C . GLU A 1 81 ? 3.017 -10.794 -5.821 1.00 83.25 81 GLU A C 1
ATOM 666 O O . GLU A 1 81 ? 2.799 -11.995 -6.028 1.00 83.25 81 GLU A O 1
ATOM 671 N N . PRO A 1 82 ? 2.359 -10.133 -4.854 1.00 84.12 82 PRO A N 1
ATOM 672 C CA . PRO A 1 82 ? 1.352 -10.790 -4.042 1.00 84.12 82 PRO A CA 1
ATOM 673 C C . PRO A 1 82 ? 0.198 -11.257 -4.928 1.00 84.12 82 PRO A C 1
ATOM 675 O O . PRO A 1 82 ? -0.407 -10.472 -5.658 1.00 84.12 82 PRO A O 1
ATOM 678 N N . LYS A 1 83 ? -0.146 -12.545 -4.823 1.00 74.44 83 LYS A N 1
ATOM 679 C CA . LYS A 1 83 ? -1.367 -13.077 -5.432 1.00 74.44 83 LYS A CA 1
ATOM 680 C C . LYS A 1 83 ? -2.547 -12.293 -4.870 1.00 74.44 83 LYS A C 1
ATOM 682 O O . LYS A 1 83 ? -2.669 -12.177 -3.652 1.00 74.44 83 LYS A O 1
ATOM 687 N N . ILE A 1 84 ? -3.370 -11.738 -5.757 1.00 64.12 84 ILE A N 1
ATOM 688 C CA . ILE A 1 84 ? -4.533 -10.928 -5.389 1.00 64.12 84 ILE A CA 1
ATOM 689 C C . ILE A 1 84 ? -5.369 -11.708 -4.367 1.00 64.12 84 ILE A C 1
ATOM 691 O O . ILE A 1 84 ? -5.862 -12.795 -4.664 1.00 64.12 84 ILE A O 1
ATOM 695 N N . ILE A 1 85 ? -5.485 -11.154 -3.161 1.00 61.25 85 ILE A N 1
ATOM 696 C CA . ILE A 1 85 ? -6.350 -11.670 -2.102 1.00 61.25 85 ILE A CA 1
ATOM 697 C C . ILE A 1 85 ? -7.667 -10.902 -2.241 1.00 61.25 85 ILE A C 1
ATOM 699 O O . ILE A 1 85 ? -7.763 -9.764 -1.779 1.00 61.25 85 ILE A O 1
ATOM 703 N N . LEU A 1 86 ? -8.631 -11.489 -2.950 1.00 52.84 86 LEU A N 1
ATOM 704 C CA . LEU A 1 86 ? -10.036 -11.076 -2.919 1.00 52.84 86 LEU A CA 1
ATOM 705 C C . LEU A 1 86 ? -10.848 -12.169 -2.230 1.00 52.84 86 LEU A C 1
ATOM 707 O O . LEU A 1 86 ? -10.711 -13.339 -2.653 1.00 52.84 86 LEU A O 1
#

Sequence (86 aa):
MMYRLDIKSSEISIIMNVTESTAREWIRTMKDVFQKNKNQIITIAEFCAYKGVPYKDVFCLLNKMKPKEYDRLLDEGTIEEPKIIL

Secondary structure (DSSP, 8-state):
-PPP-B--HHHHHHHHT--HHHHHHHHHHHHHHTT--TTSPPBHHHHHHHHT--HHHHHHHHTT--HHHHHHHHHTTSS-PPPP--